Protein AF-A0A850SZ49-F1 (afdb_monomer_lite)

Sequence (144 aa):
MQEIFDKYNKRTVLFIEYLDIRRNAGDDHVQLFFNYLKGKYAKKNLDLIILSDDAALNFFIDIHVQLFEDVPAVFCGINNFNPEILAAQSNITGVNEEITLAETMEMAFGRIPIFPVMQQPMNCASLPFVSNNSISLTYNMNVA

Secondary structure (DSSP, 8-state):
-HHHHHHH-TT---------TTT--SHHHHHHHHHHHHHHHTT---S-EEEESHHHHHHHHHHHHHH-TTS-EEEEEEET--GGGGTT-TTEEEEEE---HHHHHHHHHHHS-------------SS-----------------

Structure (mmCIF, N/CA/C/O backbone):
data_AF-A0A850SZ49-F1
#
_entry.id   AF-A0A850SZ49-F1
#
loop_
_atom_site.group_PDB
_atom_site.id
_atom_site.type_symbol
_atom_site.label_atom_id
_atom_site.label_alt_id
_atom_site.label_comp_id
_atom_site.label_asym_id
_atom_site.label_entity_id
_atom_site.label_seq_id
_atom_site.pdbx_PDB_ins_code
_atom_site.Cartn_x
_atom_site.Cartn_y
_atom_site.Cartn_z
_atom_site.occupancy
_atom_site.B_iso_or_equiv
_atom_site.auth_seq_id
_atom_site.auth_comp_id
_atom_site.auth_asym_id
_atom_site.auth_atom_id
_atom_site.pdbx_PDB_model_num
ATOM 1 N N . MET A 1 1 ? -7.540 -7.668 -10.835 1.00 69.25 1 MET A N 1
ATOM 2 C CA . MET A 1 1 ? -7.312 -8.051 -9.421 1.00 69.25 1 MET A CA 1
ATOM 3 C C . MET A 1 1 ? -8.603 -8.524 -8.753 1.00 69.25 1 MET A C 1
ATOM 5 O O . MET A 1 1 ? -8.621 -9.647 -8.272 1.00 69.25 1 MET A O 1
ATOM 9 N N . GLN A 1 2 ? -9.690 -7.744 -8.788 1.00 72.19 2 GLN A N 1
ATOM 10 C CA . GLN A 1 2 ? -10.977 -8.108 -8.169 1.00 72.19 2 GLN A CA 1
ATOM 11 C C . GLN A 1 2 ? -11.548 -9.463 -8.633 1.00 72.19 2 GLN A C 1
ATOM 13 O O . GLN A 1 2 ? -11.862 -10.303 -7.799 1.00 72.19 2 GLN A O 1
ATOM 18 N N . GLU A 1 3 ? -11.562 -9.735 -9.942 1.00 78.38 3 GLU A N 1
ATOM 19 C CA . GLU A 1 3 ? -12.074 -11.004 -10.499 1.00 78.38 3 GLU A CA 1
ATOM 20 C C . GLU A 1 3 ? -11.385 -12.256 -9.932 1.00 78.38 3 GLU A C 1
ATOM 22 O O . GLU A 1 3 ? -12.004 -13.308 -9.781 1.00 78.38 3 GLU A O 1
ATOM 27 N N . ILE A 1 4 ? -10.094 -12.152 -9.602 1.00 81.00 4 ILE A N 1
ATOM 28 C CA . ILE A 1 4 ? -9.321 -13.255 -9.024 1.00 81.00 4 ILE A CA 1
ATOM 29 C C . ILE A 1 4 ? -9.816 -13.531 -7.602 1.00 81.00 4 ILE A C 1
ATOM 31 O O . ILE A 1 4 ? -10.079 -14.681 -7.255 1.00 81.00 4 ILE A O 1
ATOM 35 N N . PHE A 1 5 ? -9.998 -12.489 -6.789 1.00 79.94 5 PHE A N 1
ATOM 36 C CA . PHE A 1 5 ? -10.499 -12.644 -5.424 1.00 79.94 5 PHE A CA 1
ATOM 37 C C . PHE A 1 5 ? -11.939 -13.158 -5.398 1.00 79.94 5 PHE A C 1
ATOM 39 O O . PHE A 1 5 ? -12.227 -14.083 -4.643 1.00 79.94 5 PHE A O 1
ATOM 46 N N . ASP A 1 6 ? -12.801 -12.675 -6.292 1.00 80.62 6 ASP A N 1
ATOM 47 C CA . ASP A 1 6 ? -14.178 -13.167 -6.410 1.00 80.62 6 ASP A CA 1
ATOM 48 C C . ASP A 1 6 ? -14.230 -14.653 -6.806 1.00 80.62 6 ASP A C 1
ATOM 50 O O . ASP A 1 6 ? -15.098 -15.404 -6.346 1.00 80.62 6 ASP A O 1
ATOM 54 N N . LYS A 1 7 ? -13.271 -15.102 -7.628 1.00 81.44 7 LYS A N 1
ATOM 55 C CA . LYS A 1 7 ? -13.137 -16.504 -8.041 1.00 81.44 7 LYS A CA 1
ATOM 56 C C . LYS A 1 7 ? -12.695 -17.415 -6.894 1.00 81.44 7 LYS A C 1
ATOM 58 O O . LYS A 1 7 ? -13.217 -18.524 -6.780 1.00 81.44 7 LYS A O 1
ATOM 63 N N . TYR A 1 8 ? -11.732 -16.985 -6.077 1.00 78.06 8 TYR A N 1
ATOM 64 C CA . TYR A 1 8 ? -11.104 -17.848 -5.067 1.00 78.06 8 TYR A CA 1
ATOM 65 C C . TY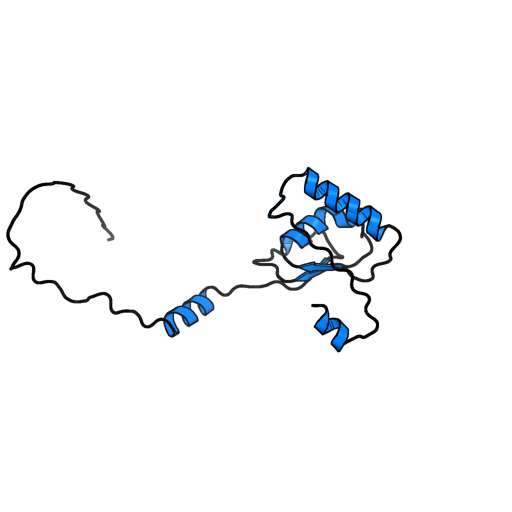R A 1 8 ? -11.694 -17.706 -3.661 1.00 78.06 8 TYR A C 1
ATOM 67 O O . TYR A 1 8 ? -11.640 -18.665 -2.891 1.00 78.06 8 TYR A O 1
ATOM 75 N N . ASN A 1 9 ? -12.278 -16.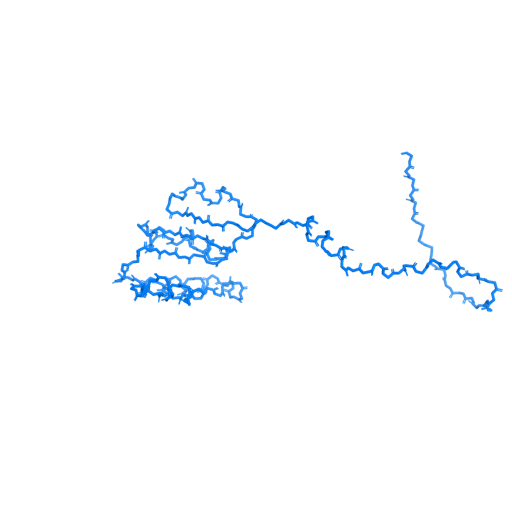560 -3.303 1.00 70.19 9 ASN A N 1
ATOM 76 C CA . ASN A 1 9 ? -12.834 -16.352 -1.970 1.00 70.19 9 ASN A CA 1
ATOM 77 C C . ASN A 1 9 ? -13.980 -15.326 -1.956 1.00 70.19 9 ASN A C 1
ATOM 79 O O . ASN A 1 9 ? -13.778 -14.121 -1.854 1.00 70.19 9 ASN A O 1
ATOM 83 N N . LYS A 1 10 ? -15.222 -15.823 -1.936 1.00 68.44 10 LYS A N 1
ATOM 84 C CA . LYS A 1 10 ? -16.448 -14.999 -1.935 1.00 68.44 10 LYS A CA 1
ATOM 85 C C . LYS A 1 10 ? -16.681 -14.168 -0.662 1.00 68.44 10 LYS A C 1
ATOM 87 O O . LYS A 1 10 ? -17.718 -13.523 -0.545 1.00 68.44 10 LYS A O 1
ATOM 92 N N . ARG A 1 11 ? -15.777 -14.221 0.321 1.00 81.06 11 ARG A N 1
ATOM 93 C CA . ARG A 1 11 ? -15.879 -13.475 1.588 1.00 81.06 11 ARG A CA 1
ATOM 94 C C . ARG A 1 11 ? -14.797 -12.406 1.751 1.00 81.06 11 ARG A C 1
ATOM 96 O O . ARG A 1 11 ? -14.627 -11.893 2.850 1.00 81.06 11 ARG A O 1
ATOM 103 N N . THR A 1 12 ? -14.073 -12.069 0.687 1.00 85.06 12 THR A N 1
ATOM 104 C CA . THR A 1 12 ? -13.104 -10.971 0.711 1.00 85.06 12 THR A CA 1
ATOM 105 C C . THR A 1 12 ? -13.813 -9.646 0.445 1.00 85.06 12 THR A C 1
ATOM 107 O O . THR A 1 12 ? -14.487 -9.489 -0.569 1.00 85.06 12 THR A O 1
ATOM 110 N N . VAL A 1 13 ? -13.653 -8.679 1.349 1.00 88.75 13 VAL A N 1
ATOM 111 C CA . VAL A 1 13 ? -14.084 -7.295 1.115 1.00 88.75 13 VAL A CA 1
ATOM 112 C C . VAL A 1 13 ? -12.893 -6.532 0.556 1.00 88.75 13 VAL A C 1
ATOM 114 O O . VAL A 1 13 ? -11.897 -6.349 1.250 1.00 88.75 13 VAL A O 1
ATOM 117 N N . LEU A 1 14 ? -12.989 -6.112 -0.703 1.00 90.12 14 LEU A N 1
ATOM 118 C CA . LEU A 1 14 ? -11.919 -5.384 -1.375 1.00 90.12 14 LEU A CA 1
ATOM 119 C C . LEU A 1 14 ? -12.186 -3.878 -1.328 1.00 90.12 14 LEU A C 1
ATOM 121 O O . LEU A 1 14 ? -13.256 -3.413 -1.723 1.00 90.12 14 LEU A O 1
ATOM 125 N N . PHE A 1 15 ? -11.184 -3.121 -0.894 1.00 93.00 15 PHE A N 1
ATOM 126 C CA . PHE A 1 15 ? -11.134 -1.674 -1.061 1.00 93.00 15 PHE A CA 1
ATOM 127 C C . PHE A 1 15 ? -10.004 -1.348 -2.034 1.00 93.00 15 PHE A C 1
ATOM 129 O O . PHE A 1 15 ? -8.906 -1.884 -1.904 1.00 93.00 15 PHE A O 1
ATOM 136 N N . ILE A 1 16 ? -10.286 -0.508 -3.028 1.00 93.62 16 ILE A N 1
ATOM 137 C CA . ILE A 1 16 ? -9.312 -0.107 -4.044 1.00 93.62 16 ILE A CA 1
ATOM 138 C C . ILE A 1 16 ? -9.152 1.403 -3.955 1.00 93.62 16 ILE A C 1
ATOM 140 O O . ILE A 1 16 ? -10.129 2.137 -4.109 1.00 93.62 16 ILE A O 1
ATOM 144 N N . GLU A 1 17 ? -7.920 1.847 -3.728 1.00 94.75 17 GLU A N 1
ATOM 145 C CA . GLU A 1 17 ? -7.538 3.254 -3.794 1.00 94.75 17 GLU A CA 1
ATOM 146 C C . GLU A 1 17 ? -6.553 3.459 -4.938 1.00 94.75 17 GLU A C 1
ATOM 148 O O . GLU A 1 17 ? -5.641 2.658 -5.135 1.00 94.75 17 GLU A O 1
ATOM 153 N N . TYR A 1 18 ? -6.732 4.549 -5.677 1.00 93.12 18 TYR A N 1
ATOM 154 C CA . TYR A 1 18 ? -5.853 4.914 -6.780 1.00 93.12 18 TYR A CA 1
ATOM 155 C C . TYR A 1 18 ? -4.942 6.058 -6.344 1.00 93.12 18 TYR A C 1
ATOM 157 O O . TYR A 1 18 ? -5.424 7.139 -6.008 1.00 93.12 18 TYR A O 1
ATOM 165 N N . LEU A 1 19 ? -3.633 5.813 -6.366 1.00 91.19 19 LEU A N 1
ATOM 166 C CA . LEU A 1 19 ? -2.608 6.816 -6.090 1.00 91.19 19 LEU A CA 1
ATOM 167 C C . LEU A 1 19 ? -2.109 7.410 -7.415 1.00 91.19 19 LEU A C 1
ATOM 169 O O . LEU A 1 19 ? -1.420 6.733 -8.173 1.00 91.19 19 LEU A O 1
ATOM 173 N N . ASP A 1 20 ? -2.432 8.675 -7.691 1.00 89.12 20 ASP A N 1
ATOM 174 C CA . ASP A 1 20 ? -2.020 9.376 -8.922 1.00 89.12 20 ASP A CA 1
ATOM 175 C C . ASP A 1 20 ? -0.905 10.405 -8.665 1.00 89.12 20 ASP A C 1
ATOM 177 O O . ASP A 1 20 ? -0.970 11.566 -9.080 1.00 89.12 20 ASP A O 1
ATOM 181 N N . ILE A 1 21 ? 0.136 9.974 -7.948 1.00 86.19 21 ILE A N 1
ATOM 182 C CA . ILE A 1 21 ? 1.242 10.843 -7.521 1.00 86.19 21 ILE A CA 1
ATOM 183 C C . ILE A 1 21 ? 2.195 11.204 -8.668 1.00 86.19 21 ILE A C 1
ATOM 185 O O . ILE A 1 21 ? 2.755 12.294 -8.688 1.00 86.19 21 ILE A O 1
ATOM 189 N N . ARG A 1 22 ? 2.340 10.335 -9.680 1.00 83.50 22 ARG A N 1
ATOM 190 C CA . ARG A 1 22 ? 3.212 10.597 -10.842 1.00 83.50 22 ARG A CA 1
ATOM 191 C C . ARG A 1 22 ? 2.711 11.767 -11.697 1.00 83.50 22 ARG A C 1
ATOM 193 O O . ARG A 1 22 ? 3.519 12.467 -12.298 1.00 83.50 22 ARG A O 1
ATOM 200 N N . ARG A 1 23 ? 1.391 11.979 -11.771 1.00 83.69 23 ARG A N 1
ATOM 201 C CA . ARG A 1 23 ? 0.787 13.103 -12.512 1.00 83.69 23 ARG A CA 1
ATOM 202 C C . ARG A 1 23 ? 0.577 14.339 -11.644 1.00 83.69 23 ARG A C 1
ATOM 204 O O . ARG A 1 23 ? 0.512 15.441 -12.177 1.00 83.69 23 ARG A O 1
ATOM 211 N N . ASN A 1 24 ? 0.501 14.156 -10.326 1.00 80.12 24 ASN A N 1
ATOM 212 C CA . ASN A 1 24 ? 0.225 15.204 -9.349 1.00 80.12 24 ASN A CA 1
ATOM 213 C C . ASN A 1 24 ? 1.294 15.194 -8.247 1.00 80.12 24 ASN A C 1
ATOM 215 O O . ASN A 1 24 ? 0.996 14.970 -7.078 1.00 80.12 24 ASN A O 1
ATOM 219 N N . ALA A 1 25 ? 2.550 15.430 -8.627 1.00 72.44 25 ALA A N 1
ATOM 220 C CA . ALA A 1 25 ? 3.712 15.298 -7.742 1.00 72.44 25 ALA A CA 1
ATOM 221 C C . ALA A 1 25 ? 3.891 16.450 -6.730 1.00 72.44 25 ALA A C 1
ATOM 223 O O . ALA A 1 25 ? 4.954 16.580 -6.135 1.00 72.44 25 ALA A O 1
ATOM 224 N N . GLY A 1 26 ? 2.894 17.324 -6.561 1.00 81.38 26 GLY A N 1
ATOM 225 C CA . GLY A 1 26 ? 2.960 18.393 -5.566 1.00 81.38 26 GLY A CA 1
ATOM 226 C C . GLY A 1 26 ? 2.730 17.848 -4.158 1.00 81.38 26 GLY A C 1
ATOM 227 O O . GLY A 1 26 ? 1.809 17.053 -3.961 1.00 81.38 26 GLY A O 1
ATOM 228 N N . ASP A 1 27 ? 3.509 18.321 -3.182 1.00 77.06 27 ASP A N 1
ATOM 229 C CA . ASP A 1 27 ? 3.401 17.923 -1.767 1.00 77.06 27 ASP A CA 1
ATOM 230 C C . ASP A 1 27 ? 1.962 18.048 -1.230 1.00 77.06 27 ASP A C 1
ATOM 232 O O . ASP A 1 27 ? 1.485 17.199 -0.474 1.00 77.06 27 ASP A O 1
ATOM 236 N N . ASP A 1 28 ? 1.218 19.050 -1.708 1.00 87.75 28 ASP A N 1
ATOM 237 C CA . ASP A 1 28 ? -0.193 19.263 -1.373 1.00 87.75 28 ASP A CA 1
ATOM 238 C C . ASP A 1 28 ? -1.085 18.065 -1.744 1.00 87.75 28 ASP A C 1
ATOM 240 O O . ASP A 1 28 ? -2.010 17.717 -1.006 1.00 87.75 28 ASP A O 1
ATOM 244 N N . HIS A 1 29 ? -0.820 17.407 -2.878 1.00 88.38 29 HIS A N 1
ATOM 245 C CA . HIS A 1 29 ? -1.599 16.253 -3.330 1.00 88.38 29 HIS A CA 1
ATOM 246 C C . HIS A 1 29 ? -1.328 15.024 -2.462 1.00 88.38 29 HIS A C 1
ATOM 248 O O . HIS A 1 29 ? -2.261 14.322 -2.065 1.00 88.38 29 HIS A O 1
ATOM 254 N N . VAL A 1 30 ? -0.059 14.800 -2.118 1.00 89.75 30 VAL A N 1
ATOM 255 C CA . VAL A 1 30 ? 0.372 13.716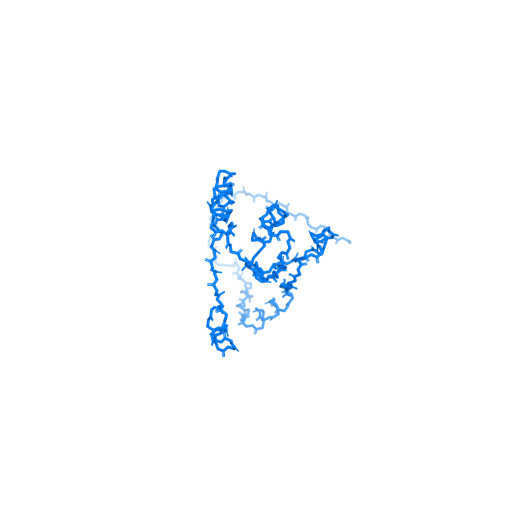 -1.228 1.00 89.75 30 VAL A CA 1
ATOM 256 C C . VAL A 1 30 ? -0.286 13.869 0.139 1.00 89.75 30 VAL A C 1
ATOM 258 O O . VAL A 1 30 ? -0.895 12.928 0.655 1.00 89.75 30 VAL A O 1
ATOM 261 N N . GLN A 1 31 ? -0.255 15.083 0.692 1.00 92.06 31 GLN A N 1
ATOM 262 C CA . GLN A 1 31 ? -0.868 15.382 1.980 1.00 92.06 31 GLN A CA 1
ATOM 263 C C . GLN A 1 31 ? -2.398 15.253 1.944 1.00 92.06 31 GLN A C 1
ATOM 265 O O . GLN A 1 31 ? -3.006 14.757 2.900 1.00 92.06 31 GLN A O 1
ATOM 270 N N . LEU A 1 32 ? -3.042 15.669 0.849 1.00 93.38 32 LEU A N 1
ATOM 271 C CA . LEU A 1 32 ? -4.481 15.496 0.664 1.00 93.38 32 LEU A CA 1
ATOM 272 C C . LEU A 1 32 ? -4.860 14.010 0.649 1.00 93.38 32 LEU A C 1
ATOM 274 O O . LEU A 1 32 ? -5.815 13.616 1.323 1.00 93.38 32 LEU A O 1
ATOM 278 N N . PHE A 1 33 ? -4.097 13.185 -0.070 1.00 94.75 33 PHE A N 1
ATOM 279 C CA . PHE A 1 33 ? -4.329 11.746 -0.139 1.00 94.75 33 PHE A CA 1
ATOM 280 C C . PHE A 1 33 ? -4.088 11.062 1.214 1.00 94.75 33 PHE A C 1
ATOM 282 O O . PHE A 1 33 ? -4.906 10.251 1.648 1.00 94.75 33 PHE A O 1
ATOM 289 N N . PHE A 1 34 ? -3.045 11.457 1.949 1.00 94.81 34 PHE A N 1
ATOM 290 C CA . PHE A 1 34 ? -2.822 11.003 3.323 1.00 94.81 34 PHE A CA 1
ATOM 291 C C . PHE A 1 34 ? -4.022 11.309 4.232 1.00 94.81 34 PHE A C 1
ATOM 293 O O . PHE A 1 34 ? -4.542 10.422 4.912 1.00 94.81 34 PHE A O 1
ATOM 300 N N . ASN A 1 35 ? -4.506 12.554 4.219 1.00 95.94 35 ASN A N 1
ATOM 301 C CA . ASN A 1 35 ? -5.651 12.967 5.032 1.00 95.94 35 ASN A CA 1
ATOM 302 C C . ASN A 1 35 ? -6.929 12.211 4.640 1.00 95.94 35 ASN A C 1
ATOM 304 O O . ASN A 1 35 ? -7.719 11.830 5.509 1.00 95.94 35 ASN A O 1
ATOM 308 N N . TYR A 1 36 ? -7.112 11.958 3.343 1.00 95.75 36 TYR A N 1
ATOM 309 C CA . TYR A 1 36 ? -8.198 11.138 2.824 1.00 95.75 36 TYR A CA 1
ATOM 310 C C . TYR A 1 36 ? -8.148 9.708 3.377 1.00 95.75 36 TYR A C 1
ATOM 312 O O . TYR A 1 36 ? -9.145 9.240 3.935 1.00 95.75 36 TYR A O 1
ATOM 320 N N . LEU A 1 37 ? -6.995 9.034 3.288 1.00 96.25 37 LEU A N 1
ATOM 321 C CA . LEU A 1 37 ? -6.817 7.680 3.818 1.00 96.25 37 LEU A CA 1
ATOM 322 C C . LEU A 1 37 ? -7.055 7.643 5.328 1.00 96.25 37 LEU A C 1
ATOM 324 O O . LEU A 1 37 ? -7.831 6.815 5.806 1.00 96.25 37 LEU A O 1
ATOM 328 N N . LYS A 1 38 ? -6.470 8.593 6.066 1.00 95.81 38 LYS A N 1
ATOM 329 C CA . LYS A 1 38 ? -6.656 8.724 7.514 1.00 95.81 38 LYS A CA 1
ATOM 330 C C . LYS A 1 38 ? -8.133 8.818 7.885 1.00 95.81 38 LYS A C 1
ATOM 332 O O . LYS A 1 38 ? -8.592 8.088 8.756 1.00 95.81 38 LYS A O 1
ATOM 337 N N . GLY A 1 39 ? -8.899 9.675 7.209 1.00 96.12 39 GLY A N 1
ATOM 338 C CA . GLY A 1 39 ? -10.333 9.821 7.462 1.00 96.12 39 GLY A CA 1
ATOM 339 C C . GLY A 1 39 ? -11.142 8.576 7.087 1.00 96.12 39 GLY A C 1
ATOM 340 O O . GLY A 1 39 ? -12.008 8.144 7.850 1.00 96.12 39 GLY A O 1
ATOM 341 N N . LYS A 1 40 ? -10.851 7.975 5.929 1.00 95.69 40 LYS A N 1
ATOM 342 C CA . LYS A 1 40 ? -11.589 6.822 5.391 1.00 95.69 40 LYS A CA 1
ATOM 343 C C . LYS A 1 40 ? -11.371 5.544 6.202 1.00 95.69 40 LYS A C 1
ATOM 345 O O . LYS A 1 40 ? -12.317 4.770 6.379 1.00 95.69 40 LYS A O 1
ATOM 350 N N . TYR A 1 41 ? -10.154 5.337 6.701 1.00 95.50 41 TYR A N 1
ATOM 351 C CA . TYR A 1 41 ? -9.743 4.104 7.372 1.00 95.50 41 TYR A CA 1
ATOM 352 C C . TYR A 1 41 ? -9.664 4.207 8.902 1.00 95.50 41 TYR A C 1
ATOM 354 O O . TYR A 1 41 ? -9.514 3.181 9.552 1.00 95.50 41 TYR A O 1
ATOM 362 N N . ALA A 1 42 ? -9.916 5.378 9.506 1.00 91.94 42 ALA A N 1
ATOM 363 C CA . ALA A 1 42 ? -9.866 5.586 10.966 1.00 91.94 42 ALA A CA 1
ATOM 364 C C . ALA A 1 42 ? -10.689 4.602 11.823 1.00 91.94 42 ALA A C 1
ATOM 366 O O . ALA A 1 42 ? -10.419 4.443 13.009 1.00 91.94 42 ALA A O 1
ATOM 367 N N . LYS A 1 43 ? -11.743 3.993 11.265 1.00 91.69 43 LYS A N 1
ATOM 368 C CA . LYS A 1 43 ? -12.617 3.031 11.967 1.00 91.69 43 LYS A CA 1
ATOM 369 C C . LYS A 1 43 ? -12.726 1.691 11.239 1.00 91.69 43 LYS A C 1
ATOM 371 O O . LYS A 1 43 ? -13.693 0.958 11.444 1.00 91.69 43 LYS A O 1
ATOM 376 N N . LYS A 1 44 ? -11.801 1.408 10.324 1.00 90.88 44 LYS A N 1
ATOM 377 C CA . LYS A 1 44 ? -11.781 0.175 9.537 1.00 90.88 44 LYS A CA 1
ATOM 378 C C . LYS A 1 44 ? -10.562 -0.637 9.936 1.00 90.88 44 LYS A C 1
ATOM 380 O O . LYS A 1 44 ? -9.449 -0.139 9.859 1.00 90.88 44 LYS A O 1
ATOM 385 N N . ASN A 1 45 ? -10.792 -1.893 10.298 1.00 90.25 45 ASN A N 1
ATOM 386 C CA . ASN A 1 45 ? -9.715 -2.849 10.502 1.00 90.25 45 ASN A CA 1
ATOM 387 C C . ASN A 1 45 ? -9.410 -3.497 9.153 1.00 90.25 45 ASN A C 1
ATOM 389 O O . ASN A 1 45 ? -10.307 -4.073 8.535 1.00 90.25 45 ASN A O 1
ATOM 393 N N . LEU A 1 46 ? -8.179 -3.330 8.684 1.00 94.12 46 LEU A N 1
ATOM 394 C CA . LEU A 1 46 ? -7.676 -3.970 7.476 1.00 94.12 46 LEU A CA 1
ATOM 395 C C . LEU A 1 46 ? -6.809 -5.154 7.889 1.00 94.12 46 LEU A C 1
ATOM 397 O O . LEU A 1 46 ? -5.955 -5.011 8.757 1.00 94.12 46 LEU A O 1
ATOM 401 N N . ASP A 1 47 ? -7.018 -6.302 7.251 1.00 93.94 47 ASP A N 1
ATOM 402 C CA . ASP A 1 47 ? -6.202 -7.496 7.495 1.00 93.94 47 ASP A CA 1
ATOM 403 C C . ASP A 1 47 ? -4.919 -7.503 6.647 1.00 93.94 47 ASP A C 1
ATOM 405 O O . ASP A 1 47 ? -3.946 -8.170 6.990 1.00 93.94 47 ASP A O 1
ATOM 409 N N . LEU A 1 48 ? -4.932 -6.799 5.508 1.00 93.56 48 LEU A N 1
ATOM 410 C CA . LEU A 1 48 ? -3.845 -6.772 4.532 1.00 93.56 48 LEU A CA 1
ATOM 411 C C . LEU A 1 48 ? -3.943 -5.534 3.633 1.00 93.56 48 LEU A C 1
ATOM 413 O O . LEU A 1 48 ? -5.039 -5.154 3.209 1.00 93.56 48 LEU A O 1
ATOM 417 N N . ILE A 1 49 ? -2.792 -4.966 3.274 1.00 95.81 49 ILE A N 1
ATOM 418 C CA . ILE A 1 49 ? -2.662 -3.919 2.253 1.00 95.81 49 ILE A CA 1
ATOM 419 C C . ILE A 1 49 ? -1.870 -4.472 1.069 1.00 95.81 49 ILE A C 1
ATOM 421 O O . ILE A 1 49 ? -0.864 -5.153 1.247 1.00 95.81 49 ILE A O 1
ATOM 425 N N . ILE A 1 50 ? -2.326 -4.184 -0.151 1.00 94.69 50 ILE A N 1
ATOM 426 C CA . ILE A 1 50 ? -1.619 -4.554 -1.382 1.00 94.69 50 ILE A CA 1
ATOM 427 C C . ILE A 1 50 ? -1.147 -3.276 -2.068 1.00 94.69 50 ILE A C 1
ATOM 429 O O . ILE A 1 50 ? -1.953 -2.383 -2.333 1.00 94.69 50 ILE A O 1
ATOM 433 N N . LEU A 1 51 ? 0.149 -3.202 -2.357 1.00 94.81 51 LEU A N 1
ATOM 434 C CA . LEU A 1 51 ? 0.796 -2.050 -2.980 1.00 94.81 51 LEU A CA 1
ATOM 435 C C . LEU A 1 51 ? 1.175 -2.417 -4.411 1.00 94.81 51 LEU A C 1
ATOM 437 O O . LEU A 1 51 ? 1.999 -3.298 -4.630 1.00 94.81 51 LEU A O 1
ATOM 441 N N . SER A 1 52 ? 0.546 -1.761 -5.379 1.00 91.75 52 SER A N 1
ATOM 442 C CA . SER A 1 52 ? 0.829 -1.970 -6.797 1.00 91.75 52 SER A CA 1
ATOM 443 C C . SER A 1 52 ? 1.704 -0.830 -7.296 1.00 91.75 52 SER A C 1
ATOM 445 O O . SER A 1 52 ? 1.267 0.316 -7.217 1.00 91.75 52 SER A O 1
ATOM 447 N N . ASP A 1 53 ? 2.857 -1.165 -7.876 1.00 90.12 53 ASP A N 1
ATOM 448 C CA . ASP A 1 53 ? 3.874 -0.230 -8.386 1.00 90.12 53 ASP A CA 1
ATOM 449 C C . ASP A 1 53 ? 4.785 0.395 -7.304 1.00 90.12 53 ASP A C 1
ATOM 451 O O . ASP A 1 53 ? 4.466 0.458 -6.112 1.00 90.12 53 ASP A O 1
ATOM 455 N N . ASP A 1 54 ? 5.947 0.874 -7.748 1.00 90.38 54 ASP A N 1
ATOM 456 C CA . ASP A 1 54 ? 6.993 1.510 -6.937 1.00 90.38 54 ASP A CA 1
ATOM 457 C C . ASP A 1 54 ? 6.493 2.757 -6.182 1.00 90.38 54 ASP A C 1
ATOM 459 O O . ASP A 1 54 ? 6.824 2.972 -5.017 1.00 90.38 54 ASP A O 1
ATOM 463 N N . ALA A 1 55 ? 5.645 3.563 -6.820 1.00 90.75 55 ALA A N 1
ATOM 464 C CA . ALA A 1 55 ? 5.109 4.799 -6.277 1.00 90.75 55 ALA A CA 1
ATOM 465 C C . ALA A 1 55 ? 4.201 4.533 -5.071 1.00 90.75 55 ALA A C 1
ATOM 467 O O . ALA A 1 55 ? 4.228 5.293 -4.103 1.00 90.75 55 ALA A O 1
ATOM 468 N N . ALA A 1 56 ? 3.429 3.441 -5.109 1.00 92.75 56 ALA A N 1
ATOM 469 C CA . ALA A 1 56 ? 2.605 3.019 -3.984 1.00 92.75 56 ALA A CA 1
ATOM 470 C C . ALA A 1 56 ? 3.463 2.525 -2.817 1.00 92.75 56 ALA A C 1
ATOM 472 O O . ALA A 1 56 ? 3.172 2.878 -1.675 1.00 92.75 56 ALA A O 1
ATOM 473 N N . LEU A 1 57 ? 4.529 1.760 -3.095 1.00 92.12 57 LEU A N 1
ATOM 474 C CA . LEU A 1 57 ? 5.459 1.315 -2.058 1.00 92.12 57 LEU A CA 1
ATOM 475 C C . LEU A 1 57 ? 6.140 2.500 -1.370 1.00 92.12 57 LEU A C 1
ATOM 477 O O . LEU A 1 57 ? 6.097 2.593 -0.146 1.00 92.12 57 LEU A O 1
ATOM 481 N N . ASN A 1 58 ? 6.719 3.413 -2.149 1.00 90.88 58 ASN A N 1
ATOM 482 C CA . ASN A 1 58 ? 7.439 4.567 -1.615 1.00 90.88 58 ASN A CA 1
ATOM 483 C C . ASN A 1 58 ? 6.524 5.445 -0.755 1.00 90.88 58 ASN A C 1
ATOM 485 O O . ASN A 1 58 ? 6.861 5.747 0.385 1.00 90.88 58 ASN A O 1
ATOM 489 N N . PHE A 1 59 ? 5.325 5.768 -1.253 1.00 92.00 59 PHE A N 1
ATOM 490 C CA . PHE A 1 59 ? 4.340 6.517 -0.473 1.00 92.00 59 PHE A CA 1
ATOM 491 C C . PHE A 1 59 ? 3.969 5.792 0.827 1.00 92.00 59 PHE A C 1
ATOM 493 O O . PHE A 1 59 ? 3.889 6.415 1.882 1.00 92.00 59 PHE A O 1
ATOM 500 N N . PHE A 1 60 ? 3.746 4.476 0.769 1.00 92.88 60 PHE A N 1
ATOM 501 C CA . PHE A 1 60 ? 3.358 3.695 1.939 1.00 92.88 60 PHE A CA 1
ATOM 502 C C . PHE A 1 60 ? 4.451 3.666 3.013 1.00 92.88 60 PHE A C 1
ATOM 504 O O . PHE A 1 60 ? 4.133 3.825 4.190 1.00 92.88 60 PHE A O 1
ATOM 511 N N . ILE A 1 61 ? 5.724 3.527 2.630 1.00 91.31 61 ILE A N 1
ATOM 512 C CA . ILE A 1 61 ? 6.855 3.540 3.572 1.00 91.31 61 ILE A CA 1
ATOM 513 C C . ILE A 1 61 ? 6.826 4.803 4.443 1.00 91.31 61 ILE A C 1
ATOM 515 O O . ILE A 1 61 ? 6.984 4.693 5.659 1.00 91.31 61 ILE A O 1
ATOM 519 N N . ASP A 1 62 ? 6.508 5.961 3.867 1.00 90.25 62 ASP A N 1
ATOM 520 C CA . ASP A 1 62 ? 6.484 7.237 4.591 1.00 90.25 62 ASP A CA 1
ATOM 521 C C . ASP A 1 62 ? 5.318 7.361 5.589 1.00 90.25 62 ASP A C 1
ATOM 523 O O . ASP A 1 62 ? 5.427 8.046 6.610 1.00 90.25 62 ASP A O 1
ATOM 527 N N . ILE A 1 63 ? 4.183 6.709 5.312 1.00 92.06 63 ILE A N 1
ATOM 528 C CA . ILE A 1 63 ? 2.930 6.944 6.048 1.00 92.06 63 ILE A CA 1
ATOM 529 C C . ILE A 1 63 ? 2.494 5.784 6.946 1.00 92.06 63 ILE A C 1
ATOM 531 O O . ILE A 1 63 ? 1.678 5.990 7.848 1.00 92.06 63 ILE A O 1
ATOM 535 N N . HIS A 1 64 ? 2.984 4.567 6.700 1.00 90.81 64 HIS A N 1
ATOM 536 C CA . HIS A 1 64 ? 2.387 3.358 7.266 1.00 90.81 64 HIS A CA 1
ATOM 537 C C . HIS A 1 64 ? 2.495 3.291 8.787 1.00 90.81 64 HIS A C 1
ATOM 539 O O . HIS A 1 64 ? 1.516 2.930 9.423 1.00 90.81 64 HIS A O 1
ATOM 545 N N . VAL A 1 65 ? 3.599 3.737 9.392 1.00 90.81 65 VAL A N 1
ATOM 546 C CA . VAL A 1 65 ? 3.728 3.789 10.861 1.00 90.81 65 VAL A CA 1
ATOM 547 C C . VAL A 1 65 ? 2.627 4.654 11.491 1.00 90.81 65 VAL A C 1
ATOM 549 O O . VAL A 1 65 ? 2.160 4.376 12.585 1.00 90.81 65 VAL A O 1
ATOM 552 N N . GLN A 1 66 ? 2.156 5.697 10.801 1.00 92.00 66 GLN A N 1
ATOM 553 C CA . GLN A 1 66 ? 1.139 6.602 11.348 1.00 92.00 66 GLN A CA 1
ATOM 554 C C . GLN A 1 66 ? -0.299 6.106 11.152 1.00 92.00 66 GLN A C 1
ATOM 556 O O . GLN A 1 66 ? -1.187 6.526 11.897 1.00 92.00 66 GLN A O 1
ATOM 561 N N . LEU A 1 67 ? -0.559 5.298 10.118 1.00 91.62 67 LEU A N 1
ATOM 562 C CA . LEU A 1 67 ? -1.922 4.921 9.709 1.00 91.62 67 LEU A CA 1
ATOM 563 C C . LEU A 1 67 ? -2.209 3.418 9.773 1.00 91.62 67 LEU A C 1
ATOM 565 O O . LEU A 1 67 ? -3.370 3.034 9.899 1.00 91.62 67 LEU A O 1
ATOM 569 N N . PHE A 1 68 ? -1.181 2.583 9.664 1.00 92.44 68 PHE A N 1
ATOM 570 C CA . PHE A 1 68 ? -1.272 1.152 9.376 1.00 92.44 68 PHE A CA 1
ATOM 571 C C . PHE A 1 68 ? -0.153 0.347 10.065 1.00 92.44 68 PHE A C 1
ATOM 573 O O . PHE A 1 68 ? 0.276 -0.665 9.523 1.00 92.44 68 PHE A O 1
ATOM 580 N N . GLU A 1 69 ? 0.329 0.792 11.232 1.00 89.38 69 GLU A N 1
ATOM 581 C CA . GLU A 1 69 ? 1.485 0.204 11.938 1.00 89.38 69 GLU A CA 1
ATOM 582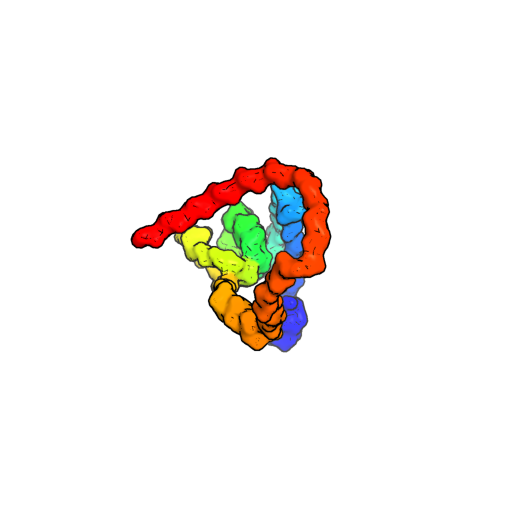 C C . GLU A 1 69 ? 1.383 -1.328 12.067 1.00 89.38 69 GLU A C 1
ATOM 584 O O . GLU A 1 69 ? 2.308 -2.053 11.701 1.00 89.38 69 GLU A O 1
ATOM 589 N N . ASP A 1 70 ? 0.210 -1.816 12.478 1.00 89.88 70 ASP A N 1
ATOM 590 C CA . ASP A 1 70 ? -0.053 -3.240 12.715 1.00 89.88 70 ASP A CA 1
ATOM 591 C C . ASP A 1 70 ? -0.544 -4.013 11.476 1.00 89.88 70 ASP A C 1
ATOM 593 O O . ASP A 1 70 ? -0.788 -5.219 11.555 1.00 89.88 70 ASP A O 1
ATOM 597 N N . VAL A 1 71 ? -0.739 -3.347 10.331 1.00 93.81 71 VAL A N 1
ATOM 598 C CA . VAL A 1 71 ? -1.323 -3.977 9.138 1.00 93.81 71 VAL A CA 1
ATOM 599 C C . VAL A 1 71 ? -0.209 -4.413 8.185 1.00 93.81 71 VAL A C 1
ATOM 601 O O . VAL A 1 71 ? 0.538 -3.562 7.697 1.00 93.81 71 VAL A O 1
ATOM 604 N N . PRO A 1 72 ? -0.094 -5.713 7.858 1.00 94.62 72 PRO A N 1
ATOM 605 C CA . PRO A 1 72 ? 0.921 -6.173 6.923 1.00 94.62 72 PRO A CA 1
ATOM 606 C C . PRO A 1 72 ? 0.650 -5.637 5.514 1.00 94.62 72 PRO A C 1
ATOM 608 O O . PRO A 1 72 ? -0.501 -5.549 5.069 1.00 94.62 72 PRO A O 1
ATOM 611 N N . ALA A 1 73 ? 1.723 -5.334 4.786 1.00 94.88 73 ALA A N 1
ATOM 612 C CA . ALA A 1 73 ? 1.653 -4.891 3.401 1.00 94.88 73 ALA A CA 1
ATOM 613 C C . ALA A 1 73 ? 2.402 -5.843 2.463 1.00 94.88 73 ALA A C 1
ATOM 615 O O . ALA A 1 73 ? 3.510 -6.295 2.757 1.00 94.88 73 ALA A O 1
ATOM 616 N N . VAL A 1 74 ? 1.791 -6.129 1.313 1.00 94.50 74 VAL A N 1
ATOM 617 C CA . VAL A 1 74 ? 2.372 -6.939 0.239 1.00 94.50 74 VAL A CA 1
ATOM 618 C C . VAL A 1 74 ? 2.498 -6.092 -1.024 1.00 94.50 74 VAL A C 1
ATOM 620 O O . VAL A 1 74 ? 1.488 -5.644 -1.563 1.00 94.50 74 VAL A O 1
ATOM 623 N N . PHE A 1 75 ? 3.714 -5.880 -1.520 1.00 93.12 75 PHE A N 1
ATOM 624 C CA . PHE A 1 75 ? 3.943 -5.173 -2.776 1.00 93.12 75 PHE A CA 1
ATOM 625 C C . PHE A 1 75 ? 3.981 -6.114 -3.986 1.00 93.12 75 PHE A C 1
ATOM 627 O O . PHE A 1 75 ? 4.375 -7.280 -3.891 1.00 93.12 75 PHE A O 1
ATOM 634 N N . CYS A 1 76 ? 3.588 -5.597 -5.145 1.00 90.62 76 CYS A N 1
ATOM 635 C CA . CYS A 1 76 ? 3.705 -6.263 -6.434 1.00 90.62 76 CYS A CA 1
ATOM 636 C C . CYS A 1 76 ? 3.935 -5.250 -7.564 1.00 90.62 76 CYS A C 1
ATOM 638 O O . CYS A 1 76 ? 3.628 -4.063 -7.430 1.00 90.62 76 CYS A O 1
ATOM 640 N N . GLY A 1 77 ? 4.468 -5.727 -8.691 1.00 84.00 77 GLY A N 1
ATOM 641 C CA . GLY A 1 77 ? 4.672 -4.887 -9.873 1.00 84.00 77 GLY A CA 1
ATOM 642 C C . GLY A 1 77 ? 5.791 -3.859 -9.712 1.00 84.00 77 GLY A C 1
ATOM 643 O O . GLY A 1 77 ? 5.688 -2.761 -10.248 1.00 84.00 77 GLY A O 1
ATOM 644 N N . ILE A 1 78 ? 6.821 -4.172 -8.918 1.00 84.88 78 ILE A N 1
ATOM 645 C CA . ILE A 1 78 ? 7.958 -3.272 -8.697 1.00 84.88 78 ILE A CA 1
ATOM 646 C C . ILE A 1 78 ? 9.108 -3.656 -9.614 1.00 84.88 78 ILE A C 1
ATOM 648 O O . ILE A 1 78 ? 9.649 -4.758 -9.513 1.00 84.88 78 ILE A O 1
ATOM 652 N N . ASN A 1 79 ? 9.531 -2.699 -10.434 1.00 80.88 79 ASN A N 1
ATOM 653 C CA . ASN A 1 79 ? 10.714 -2.818 -11.274 1.00 80.88 79 ASN A CA 1
ATOM 654 C C . ASN A 1 79 ? 11.991 -2.662 -10.442 1.00 80.88 79 ASN A C 1
ATOM 656 O O . ASN A 1 79 ? 12.109 -1.711 -9.670 1.00 80.88 79 ASN A O 1
ATOM 660 N N . ASN A 1 80 ? 12.981 -3.533 -10.660 1.00 72.81 80 ASN A N 1
ATOM 661 C CA . ASN A 1 80 ? 14.345 -3.347 -10.140 1.00 72.81 80 ASN A CA 1
ATOM 662 C C . ASN A 1 80 ? 14.414 -3.130 -8.609 1.00 72.81 80 ASN A C 1
ATOM 664 O O . ASN A 1 80 ? 15.154 -2.283 -8.108 1.00 72.81 80 ASN A O 1
ATOM 668 N N . PHE A 1 81 ? 13.611 -3.890 -7.861 1.00 80.88 81 PHE A N 1
ATOM 669 C CA . PHE A 1 81 ? 13.511 -3.774 -6.407 1.00 80.88 81 PHE A CA 1
ATOM 670 C C . PHE A 1 81 ? 14.873 -3.943 -5.704 1.00 80.88 81 PHE A C 1
ATOM 672 O O . PHE A 1 81 ? 15.540 -4.964 -5.872 1.00 80.88 81 PHE A O 1
ATOM 679 N N . ASN A 1 82 ? 15.249 -2.963 -4.873 1.00 80.38 82 ASN A N 1
ATOM 680 C CA . ASN A 1 82 ? 16.399 -3.055 -3.972 1.00 80.38 82 ASN A CA 1
ATOM 681 C C . ASN A 1 82 ? 15.923 -3.464 -2.559 1.00 80.38 82 ASN A C 1
ATOM 683 O O . ASN A 1 82 ? 15.203 -2.683 -1.930 1.00 80.38 82 ASN A O 1
ATOM 687 N N . PRO A 1 83 ? 16.349 -4.626 -2.022 1.00 80.31 83 PRO A N 1
ATOM 688 C CA . PRO A 1 83 ? 16.001 -5.068 -0.669 1.00 80.31 83 PRO A CA 1
ATOM 689 C C . PRO A 1 83 ? 16.336 -4.066 0.442 1.00 80.31 83 PRO A C 1
ATOM 691 O O . PRO A 1 83 ? 15.664 -4.059 1.471 1.00 80.31 83 PRO A O 1
ATOM 694 N N . GLU A 1 84 ? 17.331 -3.196 0.243 1.00 82.62 84 GLU A N 1
ATOM 695 C CA . GLU A 1 84 ? 17.707 -2.169 1.222 1.00 82.62 84 GLU A CA 1
ATOM 696 C C . GLU A 1 84 ? 16.571 -1.183 1.524 1.00 82.62 84 GLU A C 1
ATOM 698 O O . GLU A 1 84 ? 16.496 -0.666 2.637 1.00 82.62 84 GLU A O 1
ATOM 703 N N . ILE A 1 85 ? 15.641 -0.982 0.581 1.00 78.00 85 ILE A N 1
ATOM 704 C CA . ILE A 1 85 ? 14.452 -0.132 0.763 1.00 78.00 85 ILE A CA 1
ATOM 705 C C . ILE A 1 85 ? 13.587 -0.640 1.931 1.00 78.00 85 ILE A C 1
ATOM 707 O O . ILE A 1 85 ? 12.937 0.149 2.614 1.00 78.00 85 ILE A O 1
ATOM 711 N N . LEU A 1 86 ? 13.612 -1.949 2.203 1.00 81.31 86 LEU A N 1
ATOM 712 C CA . LEU A 1 86 ? 12.849 -2.585 3.280 1.00 81.31 86 LEU A CA 1
ATOM 713 C C . LEU A 1 86 ? 13.697 -2.962 4.493 1.00 81.31 86 LEU A C 1
ATOM 715 O O . LEU A 1 86 ? 13.169 -3.557 5.427 1.00 81.31 86 LEU A O 1
ATOM 719 N N . ALA A 1 87 ? 14.988 -2.622 4.531 1.00 71.94 87 ALA A N 1
ATOM 720 C CA . ALA A 1 87 ? 15.891 -3.077 5.594 1.00 71.94 87 ALA A CA 1
ATOM 721 C C . ALA A 1 87 ? 15.439 -2.669 7.014 1.00 71.94 87 ALA A C 1
ATOM 723 O O . ALA A 1 87 ? 15.827 -3.310 7.988 1.00 71.94 87 ALA A O 1
ATOM 724 N N . ALA A 1 88 ? 14.599 -1.636 7.132 1.00 71.12 88 ALA A N 1
ATOM 725 C CA . ALA A 1 88 ? 14.009 -1.184 8.391 1.00 71.12 88 ALA A CA 1
ATOM 726 C C . ALA A 1 88 ? 12.528 -1.582 8.588 1.00 71.12 88 ALA A C 1
ATOM 728 O O . ALA A 1 88 ? 11.950 -1.226 9.610 1.00 71.12 88 ALA A O 1
ATOM 729 N N . GLN A 1 89 ? 11.907 -2.295 7.639 1.00 77.69 89 GLN A N 1
ATOM 730 C CA . GLN A 1 89 ? 10.459 -2.536 7.588 1.00 77.69 89 GLN A CA 1
ATOM 731 C C . GLN A 1 89 ? 10.141 -4.034 7.683 1.00 77.69 89 GLN A C 1
ATOM 733 O O . GLN A 1 89 ? 10.253 -4.773 6.708 1.00 77.69 89 GLN A O 1
ATOM 738 N N . SER A 1 90 ? 9.740 -4.507 8.867 1.00 77.94 90 SER A N 1
ATOM 739 C CA . SER A 1 90 ? 9.477 -5.935 9.119 1.00 77.94 90 SER A CA 1
ATOM 740 C C . SER A 1 90 ? 8.076 -6.405 8.702 1.00 77.94 90 SER A C 1
ATOM 742 O O . SER A 1 90 ? 7.857 -7.605 8.547 1.00 77.94 90 SER A O 1
ATOM 744 N N . ASN A 1 91 ? 7.131 -5.481 8.510 1.00 87.81 91 ASN A N 1
ATOM 745 C CA . ASN A 1 91 ? 5.728 -5.743 8.160 1.00 87.81 91 ASN A CA 1
ATOM 746 C C . ASN A 1 91 ? 5.426 -5.582 6.655 1.00 87.81 91 ASN A C 1
ATOM 748 O O . ASN A 1 91 ? 4.267 -5.696 6.249 1.00 87.81 91 ASN A O 1
ATOM 752 N N . ILE A 1 92 ? 6.449 -5.345 5.825 1.00 91.38 92 ILE A N 1
ATOM 753 C CA . ILE A 1 92 ? 6.319 -5.164 4.375 1.00 91.38 92 ILE A CA 1
ATOM 754 C C . ILE A 1 92 ? 7.056 -6.296 3.648 1.00 91.38 92 ILE A C 1
ATOM 756 O O . ILE A 1 92 ? 8.235 -6.547 3.881 1.00 91.38 92 ILE A O 1
ATOM 760 N N . THR A 1 93 ? 6.368 -6.983 2.738 1.00 91.00 93 THR A N 1
ATOM 761 C CA . THR A 1 93 ? 6.935 -8.040 1.880 1.00 91.00 93 THR A CA 1
ATOM 762 C C . THR A 1 93 ? 6.356 -7.949 0.469 1.00 91.00 93 THR A C 1
ATOM 764 O O . THR A 1 93 ? 5.526 -7.082 0.223 1.00 91.00 93 THR A O 1
ATOM 767 N N . GLY A 1 94 ? 6.767 -8.783 -0.487 1.00 88.75 94 GLY A N 1
ATOM 768 C CA . GLY A 1 94 ? 6.213 -8.701 -1.839 1.00 88.75 94 GLY A CA 1
ATOM 769 C C . GLY A 1 94 ? 6.933 -9.501 -2.911 1.00 88.75 94 GLY A C 1
ATOM 770 O O . GLY A 1 94 ? 7.788 -10.337 -2.626 1.00 88.75 94 GLY A O 1
ATOM 771 N N . VAL A 1 95 ? 6.536 -9.237 -4.156 1.00 84.88 95 VAL A N 1
ATOM 772 C CA . VAL A 1 95 ? 7.066 -9.861 -5.374 1.00 84.88 95 VAL A CA 1
ATOM 773 C C . VAL A 1 95 ? 7.656 -8.774 -6.271 1.00 84.88 95 VAL A C 1
ATOM 775 O O . VAL A 1 95 ? 6.957 -7.823 -6.633 1.00 84.88 95 VAL A O 1
ATOM 778 N N . ASN A 1 96 ? 8.934 -8.907 -6.627 1.00 83.31 96 ASN A N 1
ATOM 779 C CA . ASN A 1 96 ? 9.616 -8.018 -7.563 1.00 83.31 96 ASN A CA 1
ATOM 780 C C . ASN A 1 96 ? 9.499 -8.519 -9.009 1.00 83.31 96 ASN A C 1
ATOM 782 O O . ASN A 1 96 ? 9.414 -9.719 -9.263 1.00 83.31 96 ASN A O 1
ATOM 786 N N . GLU A 1 97 ? 9.525 -7.585 -9.955 1.00 77.81 97 GLU A N 1
ATOM 787 C CA . GLU A 1 97 ? 9.635 -7.873 -11.381 1.00 77.81 97 GLU A CA 1
ATOM 788 C C . GLU A 1 97 ? 11.092 -7.662 -11.808 1.00 77.81 97 GLU A C 1
ATOM 790 O O . GLU A 1 97 ? 11.622 -6.547 -11.775 1.00 77.81 97 GLU A O 1
ATOM 795 N N . GLU A 1 98 ? 11.761 -8.754 -12.175 1.00 71.12 98 GLU A N 1
ATOM 796 C CA . GLU A 1 98 ? 13.103 -8.716 -12.749 1.00 71.12 98 GLU A CA 1
ATOM 797 C C . GLU A 1 98 ? 12.988 -8.781 -14.274 1.00 71.12 98 GLU A C 1
ATOM 799 O O . GLU A 1 98 ? 12.504 -9.764 -14.837 1.00 71.12 98 GLU A O 1
ATOM 804 N N . ILE A 1 99 ? 13.389 -7.703 -14.951 1.00 69.19 99 ILE A N 1
ATOM 805 C CA . ILE A 1 99 ? 13.351 -7.629 -16.413 1.00 69.19 99 ILE A CA 1
ATOM 806 C C . ILE A 1 99 ? 14.671 -8.161 -16.969 1.00 69.19 99 ILE A C 1
ATOM 808 O O . ILE A 1 99 ? 15.733 -7.565 -16.785 1.00 69.19 99 ILE A O 1
ATOM 812 N N . THR A 1 100 ? 14.596 -9.239 -17.739 1.00 68.94 100 THR A N 1
ATOM 813 C CA . THR A 1 100 ? 15.716 -9.788 -18.505 1.00 68.94 100 THR A CA 1
ATOM 814 C C . THR A 1 100 ? 15.837 -9.066 -19.853 1.00 68.94 100 THR A C 1
ATOM 816 O O . THR A 1 100 ? 15.192 -9.395 -20.855 1.00 68.94 100 THR A O 1
ATOM 819 N N . LEU A 1 101 ? 16.706 -8.048 -19.909 1.00 74.25 101 LEU A N 1
ATOM 820 C CA . LEU A 1 101 ? 16.977 -7.314 -21.156 1.00 74.25 101 LEU A CA 1
ATOM 821 C C . LEU A 1 101 ? 17.513 -8.243 -22.258 1.00 74.25 101 LEU A C 1
ATOM 823 O O . LEU A 1 101 ? 17.142 -8.092 -23.420 1.00 74.25 101 LEU A O 1
ATOM 827 N N . ALA A 1 102 ? 18.340 -9.226 -21.891 1.00 76.00 102 ALA A N 1
ATOM 828 C CA . ALA A 1 102 ? 18.913 -10.193 -22.824 1.00 76.00 102 ALA A CA 1
ATOM 829 C C . ALA A 1 102 ? 17.830 -11.005 -23.550 1.00 76.00 102 ALA A C 1
ATOM 831 O O . ALA A 1 102 ? 17.799 -11.016 -24.776 1.00 76.00 102 ALA A O 1
ATOM 832 N N . GLU A 1 103 ? 16.889 -11.594 -22.811 1.00 74.75 103 GLU A N 1
ATOM 833 C CA . GLU A 1 103 ? 15.791 -12.381 -23.388 1.00 74.75 103 GLU A CA 1
ATOM 834 C C . GLU A 1 103 ? 14.878 -11.513 -24.263 1.00 74.75 103 GLU A C 1
ATOM 836 O O . GLU A 1 103 ? 14.428 -11.933 -25.329 1.00 74.75 103 GLU A O 1
ATOM 841 N N . THR A 1 104 ? 14.656 -10.259 -23.857 1.00 77.31 104 THR A N 1
ATOM 842 C CA . THR A 1 104 ? 13.896 -9.289 -24.655 1.00 77.31 104 THR A CA 1
ATOM 843 C C . THR A 1 104 ? 14.599 -8.978 -25.981 1.00 77.31 104 THR A C 1
ATOM 845 O O . THR A 1 104 ? 13.955 -8.962 -27.032 1.00 77.31 104 THR A O 1
ATOM 848 N N . MET A 1 105 ? 15.920 -8.770 -25.961 1.00 79.19 105 MET A N 1
ATOM 849 C CA . MET A 1 105 ? 16.718 -8.539 -27.168 1.00 79.19 105 MET A CA 1
ATOM 850 C C . MET A 1 105 ? 16.786 -9.785 -28.057 1.00 79.19 105 MET A C 1
ATOM 852 O O . MET A 1 105 ? 16.628 -9.665 -29.270 1.00 79.19 105 MET A O 1
ATOM 856 N N . GLU A 1 106 ? 16.960 -10.976 -27.485 1.00 79.44 106 GLU A N 1
ATOM 857 C CA . GLU A 1 106 ? 16.957 -12.240 -28.229 1.00 79.44 106 GLU A CA 1
ATOM 858 C C . GLU A 1 106 ? 15.616 -12.486 -28.925 1.00 79.44 106 GLU A C 1
ATOM 860 O O . GLU A 1 106 ? 15.583 -12.800 -30.117 1.00 79.44 106 GLU A O 1
ATOM 865 N N . MET A 1 107 ? 14.495 -12.268 -28.230 1.00 77.81 107 MET A N 1
ATOM 866 C CA . MET A 1 107 ? 13.167 -12.355 -28.839 1.00 77.81 107 MET A CA 1
ATOM 867 C C . MET A 1 107 ? 12.968 -11.317 -29.949 1.00 77.81 107 MET A C 1
ATOM 869 O O . MET A 1 107 ? 12.354 -11.630 -30.973 1.00 77.81 107 MET A O 1
ATOM 873 N N . ALA A 1 108 ? 13.474 -10.094 -29.767 1.00 78.69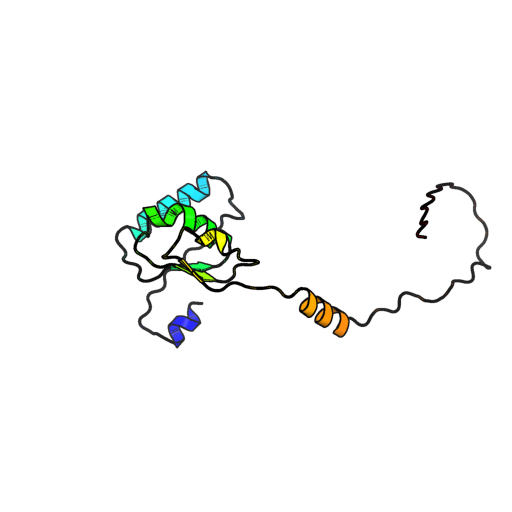 108 ALA A N 1
ATOM 874 C CA . ALA A 1 108 ? 13.387 -9.041 -30.771 1.00 78.69 108 ALA A CA 1
ATOM 875 C C . ALA A 1 108 ? 14.210 -9.388 -32.023 1.00 78.69 108 ALA A C 1
ATOM 877 O O . ALA A 1 108 ? 13.672 -9.355 -33.128 1.00 78.69 108 ALA A O 1
ATOM 878 N N . PHE A 1 109 ? 15.473 -9.799 -31.878 1.00 74.06 109 PHE A N 1
ATOM 879 C CA . PHE A 1 109 ? 16.316 -10.201 -33.011 1.00 74.06 109 PHE A CA 1
ATOM 880 C C . PHE A 1 109 ? 15.850 -11.498 -33.678 1.00 74.06 109 PHE A C 1
ATOM 882 O O . PHE A 1 109 ? 15.983 -11.640 -34.890 1.00 74.06 109 PHE A O 1
ATOM 889 N N . GLY A 1 110 ? 15.258 -12.426 -32.923 1.00 75.12 110 GLY A N 1
ATOM 890 C CA . GLY A 1 110 ? 14.677 -13.650 -33.475 1.00 75.12 110 GLY A CA 1
ATOM 891 C C . GLY A 1 110 ? 13.403 -13.418 -34.296 1.00 75.12 110 GLY A C 1
ATOM 892 O O . GLY A 1 110 ? 13.028 -14.279 -35.091 1.00 75.12 110 GLY A O 1
ATOM 893 N N . ARG A 1 111 ? 12.721 -12.276 -34.117 1.00 62.38 111 ARG A N 1
ATOM 894 C CA . ARG A 1 111 ? 11.444 -11.960 -34.786 1.00 62.38 111 ARG A CA 1
ATOM 895 C C . ARG A 1 111 ? 11.502 -10.791 -35.761 1.00 62.38 111 ARG A C 1
ATOM 897 O O . ARG A 1 111 ? 10.626 -10.696 -36.618 1.00 62.38 111 ARG A O 1
ATOM 904 N N . ILE A 1 112 ? 12.505 -9.924 -35.662 1.00 61.59 112 ILE A N 1
ATOM 905 C CA . ILE A 1 112 ? 12.760 -8.876 -36.648 1.00 61.59 112 ILE A CA 1
ATOM 906 C C . ILE A 1 112 ? 13.634 -9.499 -37.743 1.00 61.59 112 ILE A C 1
ATOM 908 O O . ILE A 1 112 ? 14.814 -9.746 -37.490 1.00 61.59 112 ILE A O 1
ATOM 912 N N . PRO A 1 113 ? 13.117 -9.755 -38.963 1.00 55.31 113 PRO A N 1
ATOM 913 C CA . PRO A 1 113 ? 14.005 -9.991 -40.086 1.00 55.31 113 PRO A CA 1
ATOM 914 C C . PRO A 1 113 ? 14.876 -8.745 -40.201 1.00 55.31 113 PRO A C 1
ATOM 916 O O . PRO A 1 113 ? 14.363 -7.646 -40.415 1.00 55.31 113 PRO A O 1
ATOM 919 N N . ILE A 1 114 ? 16.183 -8.902 -39.997 1.00 57.38 114 ILE A N 1
ATOM 920 C CA . ILE A 1 114 ? 17.164 -7.889 -40.372 1.00 57.38 114 ILE A CA 1
ATOM 921 C C . ILE A 1 114 ? 16.845 -7.484 -41.811 1.00 57.38 114 ILE A C 1
ATOM 923 O O . ILE A 1 114 ? 17.103 -8.241 -42.747 1.00 57.38 114 ILE A O 1
ATOM 927 N N . PHE A 1 115 ? 16.224 -6.315 -42.003 1.00 50.75 115 PHE A N 1
ATOM 928 C CA . PHE A 1 115 ? 16.177 -5.717 -43.327 1.00 50.75 115 PHE A CA 1
ATOM 929 C C . PHE A 1 115 ? 17.635 -5.649 -43.767 1.00 50.75 115 PHE A C 1
ATOM 931 O O . PHE A 1 115 ? 18.448 -5.103 -43.013 1.00 50.75 115 PHE A O 1
ATOM 938 N N . PRO A 1 116 ? 18.000 -6.267 -44.903 1.00 45.72 116 PRO A N 1
ATOM 939 C CA . PRO A 1 116 ? 19.375 -6.255 -45.339 1.00 45.72 116 PRO A CA 1
ATOM 940 C C . PRO A 1 116 ? 19.756 -4.788 -45.480 1.00 45.72 116 PRO A C 1
ATOM 942 O O . PRO A 1 116 ? 19.216 -4.068 -46.321 1.00 45.72 116 PRO A O 1
ATOM 945 N N . VAL A 1 117 ? 20.656 -4.335 -44.606 1.00 49.47 117 VAL A N 1
ATOM 946 C CA . VAL A 1 117 ? 21.409 -3.107 -44.825 1.00 49.47 117 VAL A CA 1
ATOM 947 C C . VAL A 1 117 ? 21.921 -3.233 -46.250 1.00 49.47 117 VAL A C 1
ATOM 949 O O . VAL A 1 117 ? 22.567 -4.234 -46.558 1.00 49.47 117 VAL A O 1
ATOM 952 N N . MET A 1 118 ? 21.532 -2.300 -47.124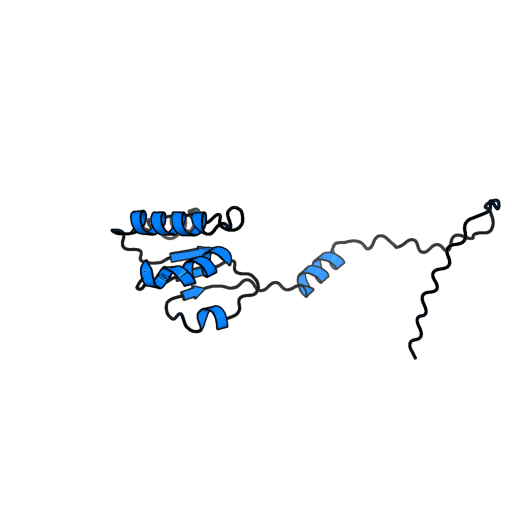 1.00 41.88 118 MET A N 1
ATOM 953 C CA . MET A 1 118 ? 21.851 -2.320 -48.550 1.00 41.88 118 MET A CA 1
ATOM 954 C C . MET A 1 118 ? 23.359 -2.511 -48.754 1.00 41.88 118 MET A C 1
ATOM 956 O O . MET A 1 118 ? 24.120 -1.551 -48.824 1.00 41.88 118 MET A O 1
ATOM 960 N N . GLN A 1 119 ? 23.796 -3.763 -48.875 1.00 43.84 119 GLN A N 1
ATOM 961 C CA . GLN A 1 119 ? 25.102 -4.126 -49.394 1.00 43.84 119 GLN A CA 1
ATOM 962 C C . GLN A 1 119 ? 24.994 -4.113 -50.913 1.00 43.84 119 GLN A C 1
ATOM 964 O O . GLN A 1 119 ? 24.960 -5.147 -51.573 1.00 43.84 119 GLN A O 1
ATOM 969 N N . GLN A 1 120 ? 24.910 -2.916 -51.478 1.00 42.22 120 GLN A N 1
ATOM 970 C CA . GLN A 1 120 ? 25.429 -2.702 -52.817 1.00 42.22 120 GLN A CA 1
ATOM 971 C C . GLN A 1 120 ? 26.374 -1.509 -52.737 1.00 42.22 120 GLN A C 1
ATOM 973 O O . GLN A 1 120 ? 25.928 -0.418 -52.373 1.00 42.22 120 GLN A O 1
ATOM 978 N N . PRO A 1 121 ? 27.673 -1.669 -53.052 1.00 40.25 121 PRO A N 1
ATOM 979 C CA . PRO A 1 121 ? 28.486 -0.508 -53.352 1.00 40.25 121 PRO A CA 1
ATOM 980 C C . PRO A 1 121 ? 27.867 0.139 -54.594 1.00 40.25 121 PRO A C 1
ATOM 982 O O . PRO A 1 121 ? 27.931 -0.417 -55.690 1.00 40.25 121 PRO A O 1
ATOM 985 N N . MET A 1 122 ? 27.214 1.291 -54.432 1.00 39.62 122 MET A N 1
ATOM 986 C CA . MET A 1 122 ? 26.861 2.118 -55.580 1.00 39.62 122 MET A CA 1
ATOM 987 C C . MET A 1 122 ? 28.161 2.452 -56.312 1.00 39.62 122 MET A C 1
ATOM 989 O O . MET A 1 122 ? 29.033 3.138 -55.782 1.00 39.62 122 MET A O 1
ATOM 993 N N . ASN A 1 123 ? 28.297 1.935 -57.531 1.00 40.44 123 ASN A N 1
ATOM 994 C CA . ASN A 1 123 ? 29.327 2.355 -58.463 1.00 40.44 123 ASN A CA 1
ATOM 995 C C . ASN A 1 123 ? 29.082 3.836 -58.795 1.00 40.44 123 ASN A C 1
ATOM 997 O O . ASN A 1 123 ? 28.184 4.171 -59.565 1.00 40.44 123 ASN A O 1
ATOM 1001 N N . CYS A 1 124 ? 29.853 4.726 -58.175 1.00 35.47 124 CYS A N 1
ATOM 1002 C CA . CYS A 1 124 ? 29.716 6.178 -58.289 1.00 35.47 124 CYS A CA 1
ATOM 1003 C C . CYS A 1 124 ? 30.345 6.725 -59.592 1.00 35.47 124 CYS A C 1
ATOM 1005 O O . CYS A 1 124 ? 31.037 7.738 -59.579 1.00 35.47 124 CYS A O 1
ATOM 1007 N N . ALA A 1 125 ? 30.150 6.036 -60.724 1.00 42.84 125 ALA A N 1
ATOM 1008 C CA . ALA A 1 125 ? 30.768 6.370 -62.014 1.00 42.84 125 ALA A CA 1
ATOM 1009 C C . ALA A 1 125 ? 29.803 6.998 -63.040 1.00 42.84 125 ALA A C 1
ATOM 1011 O O . ALA A 1 125 ? 30.164 7.149 -64.205 1.00 42.84 125 ALA A O 1
ATOM 1012 N N . SER A 1 126 ? 28.582 7.381 -62.653 1.00 46.06 126 SER A N 1
ATOM 1013 C CA . SER A 1 126 ? 27.616 7.957 -63.603 1.00 46.06 126 SER A CA 1
ATOM 1014 C C . SER A 1 126 ? 26.670 8.996 -62.997 1.00 46.06 126 SER A C 1
ATOM 1016 O O . SER A 1 126 ? 25.459 8.921 -63.201 1.00 46.06 126 SER A O 1
ATOM 1018 N N . LEU A 1 127 ? 27.198 9.985 -62.270 1.00 37.31 127 LEU A N 1
ATOM 1019 C CA . LEU A 1 127 ? 26.433 11.188 -61.924 1.00 37.31 127 LEU A CA 1
ATOM 1020 C C . LEU A 1 127 ? 27.245 12.451 -62.252 1.00 37.31 127 LEU A C 1
ATOM 1022 O O . LEU A 1 127 ? 28.431 12.511 -61.919 1.00 37.31 127 LEU A O 1
ATOM 1026 N N . PRO A 1 128 ? 26.647 13.445 -62.938 1.00 32.50 128 PRO A N 1
ATOM 1027 C CA . PRO A 1 128 ? 27.348 14.651 -63.341 1.00 32.50 128 PRO A CA 1
ATOM 1028 C C . PRO A 1 128 ? 27.723 15.488 -62.115 1.00 32.50 128 PRO A C 1
ATOM 1030 O O . PRO A 1 128 ? 26.910 15.759 -61.234 1.00 32.50 128 PRO A O 1
ATOM 1033 N N . PHE A 1 129 ? 28.989 15.889 -62.104 1.00 33.66 129 PHE A N 1
ATOM 1034 C CA . PHE A 1 129 ? 29.610 16.845 -61.199 1.00 33.66 129 PHE A CA 1
ATOM 1035 C C . PHE A 1 129 ? 28.781 18.134 -61.086 1.00 33.66 129 PHE A C 1
ATOM 1037 O O . PHE A 1 129 ? 28.642 18.862 -62.068 1.00 33.66 129 PHE A O 1
ATOM 1044 N N . VAL A 1 130 ? 28.289 18.452 -59.883 1.00 33.97 130 VAL A N 1
ATOM 1045 C CA . VAL A 1 130 ? 27.935 19.825 -59.498 1.00 33.97 130 VAL A CA 1
ATOM 1046 C C . VAL A 1 130 ? 28.495 20.108 -58.106 1.00 33.97 130 VAL A C 1
ATOM 1048 O O . VAL A 1 130 ? 28.367 19.324 -57.170 1.00 33.97 130 VAL A O 1
ATOM 1051 N N . SER A 1 131 ? 29.195 21.231 -58.050 1.00 35.72 131 SER A N 1
ATOM 1052 C CA . SER A 1 131 ? 30.126 21.711 -57.041 1.00 35.72 131 SER A CA 1
ATOM 1053 C C . SER A 1 131 ? 29.491 22.275 -55.764 1.00 35.72 131 SER A C 1
ATOM 1055 O O . SER A 1 131 ? 28.392 22.820 -55.803 1.00 35.72 131 SER A O 1
ATOM 1057 N N . ASN A 1 132 ? 30.333 22.331 -54.725 1.00 32.84 132 ASN A N 1
ATOM 1058 C CA . ASN A 1 132 ? 30.327 23.255 -53.581 1.00 32.84 132 ASN A CA 1
ATOM 1059 C C . ASN A 1 132 ? 29.403 22.932 -52.397 1.00 32.84 132 ASN A C 1
ATOM 1061 O O . ASN A 1 132 ? 28.286 23.426 -52.303 1.00 32.84 132 ASN A O 1
ATOM 1065 N N . ASN A 1 133 ? 29.953 22.242 -51.395 1.00 33.34 133 ASN A N 1
ATOM 1066 C CA . ASN A 1 133 ? 30.272 22.896 -50.121 1.00 33.34 133 ASN A CA 1
ATOM 1067 C C . ASN A 1 133 ? 31.118 21.976 -49.233 1.00 33.34 133 ASN A C 1
ATOM 1069 O O . ASN A 1 133 ? 30.761 20.840 -48.937 1.00 33.34 133 ASN A O 1
ATOM 1073 N N . SER A 1 134 ? 32.267 22.496 -48.824 1.00 37.47 134 SER A N 1
ATOM 1074 C CA . SER A 1 134 ? 33.231 21.884 -47.920 1.00 37.47 134 SER A CA 1
ATOM 1075 C C . SER A 1 134 ? 32.710 21.861 -46.483 1.00 37.47 134 SER A C 1
ATOM 1077 O O . SER A 1 134 ? 32.567 22.918 -45.871 1.00 37.47 134 SER A O 1
ATOM 1079 N N . ILE A 1 135 ? 32.508 20.665 -45.926 1.00 35.25 135 ILE A N 1
ATOM 1080 C CA . ILE A 1 135 ? 32.513 20.425 -44.478 1.00 35.25 135 ILE A CA 1
ATOM 1081 C C . ILE A 1 135 ? 33.357 19.172 -44.234 1.00 35.25 135 ILE A C 1
ATOM 1083 O O . ILE A 1 135 ? 32.927 18.051 -44.493 1.00 35.25 135 ILE A O 1
ATOM 1087 N N . SER A 1 136 ? 34.585 19.380 -43.766 1.00 32.12 136 SER A N 1
ATOM 1088 C CA . SER A 1 136 ? 35.481 18.316 -43.318 1.00 32.12 136 SER A CA 1
ATOM 1089 C C . SER A 1 136 ? 35.182 18.000 -41.853 1.00 32.12 136 SER A C 1
ATOM 1091 O O . SER A 1 136 ? 35.396 18.846 -40.989 1.00 32.12 136 SER A O 1
ATOM 1093 N N . LEU A 1 137 ? 34.725 16.782 -41.564 1.00 30.44 137 LEU A N 1
ATOM 1094 C CA . LEU A 1 137 ? 34.724 16.208 -40.217 1.00 30.44 137 LEU A CA 1
ATOM 1095 C C . LEU A 1 137 ? 35.573 14.936 -40.253 1.00 30.44 137 LEU A C 1
ATOM 1097 O O . LEU A 1 137 ? 35.123 13.874 -40.672 1.00 30.44 137 LEU A O 1
ATOM 1101 N N . THR A 1 138 ? 36.836 15.073 -39.857 1.00 30.12 138 THR A N 1
ATOM 1102 C CA . THR A 1 138 ? 37.776 13.959 -39.714 1.00 30.12 138 THR A CA 1
ATOM 1103 C C . THR A 1 138 ? 37.524 13.280 -38.370 1.00 30.12 138 THR A C 1
ATOM 1105 O O . THR A 1 138 ? 37.808 13.864 -37.326 1.00 30.12 138 THR A O 1
ATOM 1108 N N . TYR A 1 139 ? 37.002 12.052 -38.377 1.00 30.69 139 TYR A N 1
ATOM 1109 C CA . TYR A 1 139 ? 36.962 11.195 -37.190 1.00 30.69 139 TYR A CA 1
ATOM 1110 C C . TYR A 1 139 ? 38.136 10.210 -37.262 1.00 30.69 139 TYR A C 1
ATOM 1112 O O . TYR A 1 139 ? 38.144 9.300 -38.088 1.00 30.69 139 TYR A O 1
ATOM 1120 N N . ASN A 1 140 ? 39.157 10.430 -36.431 1.00 34.81 140 ASN A N 1
ATOM 1121 C CA . ASN A 1 140 ? 40.280 9.510 -36.259 1.00 34.81 140 ASN A CA 1
ATOM 1122 C C . ASN A 1 140 ? 39.851 8.357 -35.343 1.00 34.81 140 ASN A C 1
ATOM 1124 O O . ASN A 1 140 ? 39.639 8.578 -34.153 1.00 34.81 140 ASN A O 1
ATOM 1128 N N . MET A 1 141 ? 39.804 7.130 -35.865 1.00 33.34 141 MET A N 1
ATOM 1129 C CA . MET A 1 141 ? 39.914 5.926 -35.040 1.00 33.34 141 MET A CA 1
ATOM 1130 C C . MET A 1 141 ? 41.297 5.317 -35.249 1.00 33.34 141 MET A C 1
ATOM 1132 O O . MET A 1 141 ? 41.532 4.614 -36.225 1.00 33.34 141 MET A O 1
ATOM 1136 N N . ASN A 1 142 ? 42.204 5.603 -34.316 1.00 35.72 142 ASN A N 1
ATOM 1137 C CA . ASN A 1 142 ? 43.351 4.746 -34.050 1.00 35.72 142 ASN A CA 1
ATOM 1138 C C . ASN A 1 142 ? 42.966 3.845 -32.878 1.00 35.72 142 ASN A C 1
ATOM 1140 O O . ASN A 1 142 ? 42.825 4.325 -31.755 1.00 35.72 142 ASN A O 1
ATOM 1144 N N . VAL A 1 143 ? 42.819 2.553 -33.149 1.00 38.59 143 VAL A N 1
ATOM 1145 C CA . VAL A 1 143 ? 42.949 1.508 -32.135 1.00 38.59 143 VAL A CA 1
ATOM 1146 C C . VAL A 1 143 ? 44.102 0.633 -32.607 1.00 38.59 143 VAL A C 1
ATOM 1148 O O . VAL A 1 143 ? 44.008 0.001 -33.659 1.00 38.59 143 VAL A O 1
ATOM 1151 N N . ALA A 1 144 ? 45.205 0.710 -31.869 1.00 40.19 144 ALA A N 1
ATOM 1152 C CA . ALA A 1 144 ? 46.261 -0.293 -31.850 1.00 40.19 144 ALA A CA 1
ATOM 1153 C C . ALA A 1 144 ? 45.975 -1.260 -30.697 1.00 40.19 144 ALA A C 1
ATOM 1155 O O . ALA A 1 144 ? 45.390 -0.788 -29.691 1.00 40.19 144 ALA A O 1
#

Foldseek 3Di:
DVVVCVVPPVPDDDDDDDDPCVVVVDPVSLVVVLVVLCVVCVPPDDQEAEAEEPVSVVSCVVCCVPRPVPHAYEYDNYEPDDCVSCPPPPRYYYDYDYDDPPVVVVVVPVPDDPPPPPPDPPPPPDDDDDDDDDDDDDDDDDDD

Organism: NCBI:txid2292

Radius of gyration: 27.93 Å; chains: 1; bounding box: 63×41×76 Å

pLDDT: mean 75.15, std 20.99, range [30.12, 96.25]